Protein AF-A0A1G7NMV7-F1 (afdb_monomer_lite)

Foldseek 3Di:
DVVVVLLVLLVVLVVVLVVLLVVLVVLLVVLVVVLVVLVVVLVVCVVDPDDPVVNVVSVVVSVVSNVVSVVSNVVSVVVNVVSVVSNVVSPPDPDPDDDDDPVVVVVVVVVVVQVVVCVVPVPDDDDDDDPDPDD

pLDDT: mean 77.33, std 12.88, range [44.09, 94.0]

InterPro domains:
  IPR003661 Signal transduction histidine kinase, dimerisation/phosphoacceptor domain [PF00512] (9-67)
  IPR003661 Signal transduction histidine kinase, dimerisation/phosphoacceptor domain [SM00388] (8-95)
  IPR003661 Signal transduction histidine kinase, dimerisation/phosphoacceptor domain [cd00082] (6-70)
  IPR036097 Signal transduction histidine kinase, dimerisatio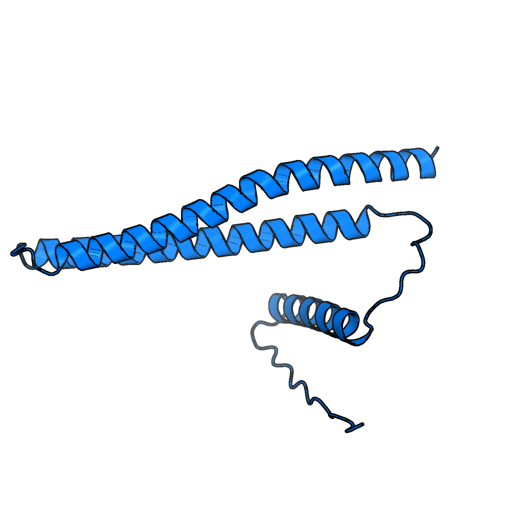n/phosphoacceptor domain superfamily [SSF47384] (4-91)

Secondary structure (DSSP, 8-state):
-HHHHHHHHHHHHHHHHHHHHHHHHHHHHHHHHHHHHHHHHHHHHTTS---HHHHHHHHHHHHHHHHHHHHHHHHHHHHHHHHHHHHHHH--S--------HHHHHHHHHHHHHHHHHHH-TT------------

Organism: NCBI:txid1419277

Structure (mmCIF, N/CA/C/O backbone):
data_AF-A0A1G7NMV7-F1
#
_entry.id   AF-A0A1G7NMV7-F1
#
loop_
_atom_site.group_PDB
_atom_site.id
_atom_site.type_symbol
_atom_site.label_atom_id
_atom_site.label_alt_id
_atom_site.label_comp_id
_atom_site.label_asym_id
_atom_site.label_entity_id
_atom_site.label_seq_id
_atom_site.pdbx_PDB_ins_code
_atom_site.Cartn_x
_atom_site.Cartn_y
_atom_site.Cartn_z
_atom_site.occupancy
_atom_site.B_iso_or_equiv
_atom_site.auth_seq_id
_atom_site.auth_comp_id
_atom_site.auth_asym_id
_atom_site.auth_atom_id
_atom_site.pdbx_PDB_model_num
ATOM 1 N N . MET A 1 1 ? -18.636 13.295 34.759 1.00 45.59 1 MET A N 1
ATOM 2 C CA . MET A 1 1 ? -17.161 13.402 34.644 1.00 45.59 1 MET A CA 1
ATOM 3 C C . MET A 1 1 ? -16.477 12.243 33.913 1.00 45.59 1 MET A C 1
ATOM 5 O O . MET A 1 1 ? -15.870 12.530 32.892 1.00 45.59 1 MET A O 1
ATOM 9 N N . GLN A 1 2 ? -16.510 10.972 34.358 1.00 52.97 2 GLN A N 1
ATOM 10 C CA . GLN A 1 2 ? -15.823 9.884 33.615 1.00 52.97 2 GLN A CA 1
ATOM 11 C C . GLN A 1 2 ? -16.450 9.623 32.233 1.00 52.97 2 GLN A C 1
ATOM 13 O O . GLN A 1 2 ? -15.735 9.581 31.239 1.00 52.97 2 GLN A O 1
ATOM 18 N N . THR A 1 3 ? -17.779 9.568 32.152 1.00 58.66 3 THR A N 1
ATOM 19 C CA . THR A 1 3 ? -18.536 9.429 30.895 1.00 58.66 3 THR A CA 1
ATOM 20 C C . THR A 1 3 ? -18.389 10.627 29.953 1.00 58.66 3 THR A C 1
ATOM 22 O O . THR A 1 3 ? -18.279 10.435 28.752 1.00 58.66 3 THR A O 1
ATOM 25 N N . GLU A 1 4 ? -18.307 11.858 30.465 1.00 55.94 4 GLU A N 1
ATOM 26 C CA . GLU A 1 4 ? -18.044 13.053 29.636 1.00 55.94 4 GLU A CA 1
ATOM 27 C C . GLU A 1 4 ? -16.613 13.078 29.081 1.00 55.94 4 GLU A C 1
ATOM 29 O O . GLU A 1 4 ? -16.413 13.453 27.929 1.00 55.94 4 GLU A O 1
ATOM 34 N N . LYS A 1 5 ? -15.615 12.633 29.863 1.00 56.62 5 LYS A N 1
ATOM 35 C CA . LYS A 1 5 ? -14.237 12.456 29.373 1.00 56.62 5 LYS A CA 1
ATOM 36 C C . LYS A 1 5 ? -14.154 11.379 28.290 1.00 56.62 5 LYS A C 1
ATOM 38 O O . LYS A 1 5 ? -13.451 11.583 27.306 1.00 56.62 5 LYS A O 1
ATOM 43 N N . LEU A 1 6 ? -14.867 10.265 28.457 1.00 60.28 6 LEU A N 1
ATOM 44 C CA . LEU A 1 6 ? -14.908 9.171 27.481 1.00 60.28 6 LEU A CA 1
ATOM 45 C C . LEU A 1 6 ? -15.668 9.565 26.206 1.00 60.28 6 LEU A C 1
ATOM 47 O O . LEU A 1 6 ? -15.174 9.317 25.112 1.00 60.28 6 LEU A 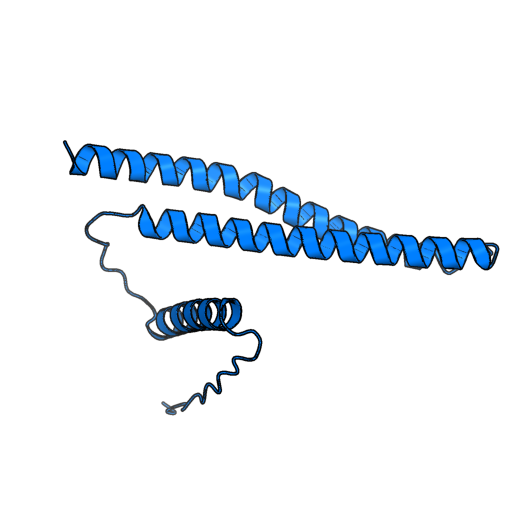O 1
ATOM 51 N N . ALA A 1 7 ? -16.794 10.275 26.318 1.00 61.47 7 ALA A N 1
ATOM 52 C CA . ALA A 1 7 ? -17.538 10.796 25.168 1.00 61.47 7 ALA A CA 1
ATOM 53 C C . ALA A 1 7 ? -16.746 11.862 24.385 1.00 61.47 7 ALA A C 1
ATOM 55 O O . ALA A 1 7 ? -16.721 11.841 23.153 1.00 61.47 7 ALA A O 1
ATOM 56 N N . SER A 1 8 ? -16.045 12.758 25.092 1.00 61.59 8 SER A N 1
ATOM 57 C CA . SER A 1 8 ? -15.134 13.738 24.487 1.00 61.59 8 SER A CA 1
ATOM 58 C C . SER A 1 8 ? -13.971 13.054 23.759 1.00 61.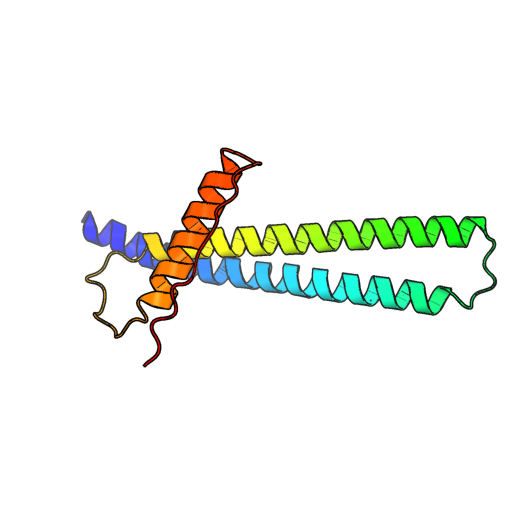59 8 SER A C 1
ATOM 60 O O . SER A 1 8 ? -13.671 13.407 22.618 1.00 61.59 8 SER A O 1
ATOM 62 N N . LEU A 1 9 ? -13.369 12.025 24.367 1.00 69.19 9 LEU A N 1
ATOM 63 C CA . LEU A 1 9 ? -12.343 11.188 23.736 1.00 69.19 9 LEU A CA 1
ATOM 64 C C . LEU A 1 9 ? -12.899 10.447 22.508 1.00 69.19 9 LEU A C 1
ATOM 66 O O . LEU A 1 9 ? -12.202 10.321 21.503 1.00 69.19 9 LEU A O 1
ATOM 70 N N . GLY A 1 10 ? -14.166 10.034 22.579 1.00 70.31 10 GLY A N 1
ATOM 71 C CA . GLY A 1 10 ? -14.990 9.465 21.515 1.00 70.31 10 GLY A CA 1
ATOM 72 C C . GLY A 1 10 ? -15.022 10.306 20.238 1.00 70.31 10 GLY A C 1
ATOM 73 O O . GLY A 1 10 ? -14.580 9.898 19.162 1.00 70.31 10 GLY A O 1
ATOM 74 N N . GLN A 1 11 ? -15.529 11.533 20.376 1.00 68.62 11 GLN A N 1
ATOM 75 C CA . GLN A 1 11 ? -15.615 12.492 19.273 1.00 68.62 11 GLN A CA 1
ATOM 76 C C . GLN A 1 11 ? -14.241 12.895 18.733 1.00 68.62 11 GLN A C 1
ATOM 78 O O . GLN A 1 11 ? -14.068 12.996 17.519 1.00 68.62 11 GLN A O 1
ATOM 83 N N . LEU A 1 12 ? -13.262 13.107 19.614 1.00 72.44 12 LEU A N 1
ATOM 84 C CA . LEU A 1 12 ? -11.930 13.568 19.222 1.00 72.44 12 LEU A CA 1
ATOM 85 C C . LEU A 1 12 ? -11.169 12.474 18.456 1.00 72.44 12 LEU A C 1
ATOM 87 O O . LEU A 1 12 ? -10.572 12.739 17.415 1.00 72.44 12 LEU A O 1
ATOM 91 N N . THR A 1 13 ? -11.298 11.220 18.896 1.00 75.81 13 THR A N 1
ATOM 92 C CA . THR A 1 13 ? -10.801 10.043 18.168 1.00 75.81 13 THR A CA 1
ATOM 93 C C . THR A 1 13 ? -11.461 9.910 16.798 1.00 75.81 13 THR A C 1
ATOM 95 O O . THR A 1 13 ? -10.783 9.588 15.825 1.00 75.81 13 THR A O 1
ATOM 98 N N . ALA A 1 14 ? -12.763 10.197 16.690 1.00 75.75 14 ALA A N 1
ATOM 99 C CA . ALA A 1 14 ? -13.471 10.123 15.419 1.00 75.75 14 ALA A CA 1
ATOM 100 C C . ALA A 1 14 ? -13.034 11.184 14.401 1.00 75.75 14 ALA A C 1
ATOM 102 O O . ALA A 1 14 ? -12.875 10.863 13.221 1.00 75.75 14 ALA A O 1
ATOM 103 N N . GLY A 1 15 ? -12.788 12.415 14.858 1.00 76.31 15 GLY A N 1
ATOM 104 C CA . GLY A 1 15 ? -12.232 13.484 14.026 1.00 76.31 15 GLY A CA 1
ATOM 105 C C . GLY A 1 15 ? -10.824 13.152 13.529 1.00 76.31 15 GLY A C 1
ATOM 106 O O . GLY A 1 15 ? -10.580 13.154 12.324 1.00 76.31 15 GLY A O 1
ATOM 107 N N . ILE A 1 16 ? -9.931 12.748 14.440 1.00 79.19 16 ILE A N 1
ATOM 108 C CA . ILE A 1 16 ? -8.550 12.365 14.104 1.00 79.19 16 ILE A CA 1
ATOM 109 C C . ILE A 1 16 ? -8.524 11.179 13.132 1.00 79.19 16 ILE A C 1
ATOM 111 O O . ILE A 1 16 ? -7.770 11.177 12.162 1.00 79.19 16 ILE A O 1
ATOM 115 N N . ALA A 1 17 ? -9.368 10.172 13.349 1.00 83.25 17 ALA A N 1
ATOM 116 C CA . ALA A 1 17 ? -9.459 9.021 12.461 1.00 83.25 17 ALA A CA 1
ATOM 117 C C . ALA A 1 17 ? -9.850 9.414 11.027 1.00 83.25 17 ALA A C 1
ATOM 119 O O . ALA A 1 17 ? -9.282 8.896 10.064 1.00 83.25 17 ALA A O 1
ATOM 120 N N . HIS A 1 18 ? -10.793 10.347 10.876 1.00 81.44 18 HIS A N 1
ATOM 121 C CA . HIS A 1 18 ? -11.180 10.866 9.568 1.00 81.44 18 HIS A CA 1
ATOM 122 C C . HIS A 1 18 ? -10.031 11.639 8.899 1.00 81.44 18 HIS A C 1
ATOM 124 O O . HIS A 1 18 ? -9.763 11.454 7.711 1.00 81.44 18 HIS A O 1
ATOM 130 N N . GLU A 1 19 ? -9.308 12.456 9.664 1.00 85.00 19 GLU A N 1
ATOM 131 C CA . GLU A 1 19 ? -8.157 13.218 9.171 1.00 85.00 19 GLU A CA 1
ATOM 132 C C . GLU A 1 19 ? -6.963 12.340 8.791 1.00 85.00 19 GLU A C 1
ATOM 134 O O . GLU A 1 19 ? -6.251 12.688 7.858 1.00 85.00 19 GLU A O 1
ATOM 139 N N . ILE A 1 20 ? -6.767 11.188 9.442 1.00 86.44 20 ILE A N 1
ATOM 140 C CA . ILE A 1 20 ? -5.724 10.208 9.088 1.00 86.44 20 ILE A CA 1
ATOM 141 C C . ILE A 1 20 ? -6.127 9.378 7.862 1.00 86.44 20 ILE A C 1
ATOM 143 O O . ILE A 1 20 ? -5.284 9.035 7.029 1.00 86.44 20 ILE A O 1
ATOM 147 N N . LYS A 1 21 ? -7.415 9.056 7.711 1.00 85.12 21 LYS A N 1
ATOM 148 C CA . LYS A 1 21 ? -7.900 8.248 6.586 1.00 85.12 21 LYS A CA 1
ATOM 149 C C . LYS A 1 21 ? -7.662 8.925 5.232 1.00 85.12 21 LYS A C 1
ATOM 151 O O . LYS A 1 21 ? -7.307 8.258 4.261 1.00 85.12 21 LYS A O 1
ATOM 156 N N . ASN A 1 22 ? -7.823 10.244 5.165 1.00 82.31 22 ASN A N 1
ATOM 157 C CA . ASN A 1 22 ? -7.641 11.015 3.934 1.00 82.31 22 ASN A CA 1
ATOM 158 C C . ASN A 1 22 ? -6.219 10.913 3.336 1.00 82.31 22 ASN A C 1
ATOM 160 O O . ASN A 1 22 ? -6.103 10.468 2.193 1.00 82.31 22 ASN A O 1
ATOM 164 N N . PRO A 1 23 ? -5.131 11.245 4.058 1.00 86.75 23 PRO A N 1
ATOM 165 C CA . PRO A 1 23 ? -3.773 11.073 3.555 1.00 86.75 23 PRO A CA 1
ATOM 166 C C . PRO A 1 23 ? -3.436 9.607 3.266 1.00 86.75 23 PRO A C 1
ATOM 168 O O . PRO A 1 23 ? -2.759 9.347 2.278 1.00 86.75 23 PRO A O 1
ATOM 171 N N . LEU A 1 24 ? -3.948 8.638 4.040 1.00 89.06 24 LEU A N 1
ATOM 172 C CA . LEU A 1 24 ? -3.744 7.213 3.740 1.00 89.06 24 LEU A CA 1
ATOM 173 C C . LEU A 1 24 ? -4.359 6.799 2.399 1.00 89.06 24 LEU A C 1
ATOM 175 O O . LEU A 1 24 ? -3.724 6.078 1.632 1.00 89.06 24 LEU A O 1
ATOM 179 N N . ASN A 1 25 ? -5.568 7.274 2.093 1.00 86.44 25 ASN A N 1
ATOM 180 C CA . ASN A 1 25 ? -6.191 7.041 0.794 1.00 86.44 25 ASN A CA 1
ATOM 181 C C . ASN A 1 25 ? -5.366 7.652 -0.341 1.00 86.44 25 ASN A C 1
ATOM 183 O O . ASN A 1 25 ? -5.146 6.984 -1.347 1.00 86.44 25 ASN A O 1
ATOM 187 N N . PHE A 1 26 ? -4.866 8.881 -0.175 1.00 89.12 26 PHE A N 1
ATOM 188 C CA . PHE A 1 26 ? -4.001 9.506 -1.178 1.00 89.12 26 PHE A CA 1
ATOM 189 C C . PHE A 1 26 ? -2.706 8.721 -1.389 1.00 89.12 26 PHE A C 1
ATOM 191 O O . PHE A 1 26 ? -2.363 8.428 -2.529 1.00 89.12 26 PHE A O 1
ATOM 198 N N . VAL A 1 27 ? -2.029 8.307 -0.314 1.00 91.56 27 VAL A N 1
ATOM 199 C CA . VAL A 1 27 ? -0.808 7.489 -0.395 1.00 91.56 27 VAL A CA 1
ATOM 200 C C . VAL A 1 27 ? -1.072 6.169 -1.121 1.00 91.56 27 VAL A C 1
ATOM 202 O O . VAL A 1 27 ? -0.307 5.805 -2.009 1.00 91.56 27 VAL A O 1
ATOM 205 N N . ASN A 1 28 ? -2.169 5.477 -0.800 1.00 90.25 28 ASN A N 1
ATOM 206 C CA . ASN A 1 28 ? -2.534 4.229 -1.474 1.00 90.25 28 ASN A CA 1
ATOM 207 C C . ASN A 1 28 ? -2.835 4.442 -2.963 1.00 90.25 28 ASN A C 1
ATOM 209 O O . ASN A 1 28 ? -2.372 3.664 -3.793 1.00 90.25 28 ASN A O 1
ATOM 213 N N . ASN A 1 29 ? -3.592 5.488 -3.300 1.00 89.44 29 ASN A N 1
ATOM 214 C CA . ASN A 1 29 ? -3.964 5.787 -4.681 1.00 89.44 29 ASN A CA 1
ATOM 215 C C . ASN A 1 29 ? -2.746 6.185 -5.518 1.00 89.44 29 ASN A C 1
ATOM 217 O O . ASN A 1 29 ? -2.577 5.672 -6.618 1.00 89.44 29 ASN A O 1
ATOM 221 N N . PHE A 1 30 ? -1.878 7.056 -4.994 1.00 92.31 30 PHE A N 1
ATOM 222 C CA . PHE A 1 30 ? -0.648 7.434 -5.686 1.00 92.31 30 PHE A CA 1
ATOM 223 C C . PHE A 1 30 ? 0.290 6.245 -5.845 1.00 92.31 30 PHE A C 1
ATOM 225 O O . PHE A 1 30 ? 0.863 6.082 -6.913 1.00 92.31 30 PHE A O 1
ATOM 232 N N . ALA A 1 31 ? 0.402 5.377 -4.836 1.00 93.44 31 ALA A N 1
ATOM 233 C CA . ALA A 1 31 ? 1.229 4.186 -4.952 1.00 93.44 31 ALA A CA 1
ATOM 234 C C . ALA A 1 31 ? 0.704 3.212 -6.021 1.00 93.44 31 ALA A C 1
ATOM 236 O O . ALA A 1 31 ? 1.495 2.687 -6.800 1.00 93.44 31 ALA A O 1
ATOM 237 N N . ALA A 1 32 ? -0.616 3.009 -6.094 1.00 90.50 32 ALA A N 1
ATOM 238 C CA . ALA A 1 32 ? -1.234 2.186 -7.131 1.00 90.50 32 ALA A CA 1
ATOM 239 C C . ALA A 1 32 ? -1.033 2.785 -8.533 1.00 90.50 32 ALA A C 1
ATOM 241 O O . ALA A 1 32 ? -0.532 2.098 -9.417 1.00 90.50 32 ALA A O 1
ATOM 242 N N . LEU A 1 33 ? -1.315 4.080 -8.708 1.00 93.19 33 LEU A N 1
ATOM 243 C CA . LEU A 1 33 ? -1.105 4.778 -9.979 1.00 93.19 33 LEU A CA 1
ATOM 244 C C . LEU A 1 33 ? 0.367 4.746 -10.409 1.00 93.19 33 LEU A C 1
ATOM 246 O O . LEU A 1 33 ? 0.673 4.501 -11.569 1.00 93.19 33 LEU A O 1
ATOM 250 N N . SER A 1 34 ? 1.302 4.964 -9.483 1.00 92.44 34 SER A N 1
ATOM 251 C CA . SER A 1 34 ? 2.728 4.857 -9.791 1.00 92.44 34 SER A CA 1
ATOM 252 C C . SER A 1 34 ? 3.115 3.448 -10.230 1.00 92.44 34 SER A C 1
ATOM 254 O O . SER A 1 34 ? 4.008 3.327 -11.060 1.00 92.44 34 SER A O 1
ATOM 256 N N . ALA A 1 35 ? 2.468 2.397 -9.718 1.00 91.50 35 ALA A N 1
ATOM 257 C CA . ALA A 1 35 ? 2.746 1.025 -10.137 1.00 91.50 35 ALA A CA 1
ATOM 258 C C . ALA A 1 35 ? 2.254 0.774 -11.571 1.00 91.50 35 ALA A C 1
ATOM 260 O O . ALA A 1 35 ? 2.969 0.146 -12.344 1.00 91.50 35 ALA A O 1
ATOM 261 N N . GLU A 1 36 ? 1.101 1.332 -11.946 1.00 92.50 36 GLU A N 1
ATOM 262 C CA . GLU A 1 36 ? 0.595 1.311 -13.328 1.00 92.50 36 GLU A CA 1
ATOM 263 C C . GLU A 1 36 ? 1.534 2.080 -14.276 1.00 92.50 36 GLU A C 1
ATOM 265 O O . GLU A 1 36 ? 1.980 1.534 -15.279 1.00 92.50 36 GLU A O 1
ATOM 270 N N . LEU A 1 37 ? 1.958 3.297 -13.911 1.00 91.00 37 LEU A N 1
ATOM 271 C CA . LEU A 1 37 ? 2.919 4.087 -14.701 1.00 91.00 37 LEU A CA 1
ATOM 272 C C . LEU A 1 37 ? 4.274 3.382 -14.875 1.00 91.00 37 LEU A C 1
ATOM 274 O O . LEU A 1 37 ? 4.946 3.533 -15.891 1.00 91.00 37 LEU A O 1
ATOM 278 N N . THR A 1 38 ? 4.683 2.622 -13.862 1.00 90.81 38 THR A N 1
ATOM 279 C CA . THR A 1 38 ? 5.904 1.806 -13.858 1.00 90.81 38 THR A CA 1
ATOM 280 C C . THR A 1 38 ? 5.782 0.654 -14.871 1.00 90.81 38 THR A C 1
ATOM 282 O O . THR A 1 38 ? 6.746 0.342 -15.567 1.00 90.81 38 THR A O 1
ATOM 285 N N . GLU A 1 39 ? 4.594 0.063 -15.027 1.00 88.88 39 GLU A N 1
ATOM 286 C CA . GLU A 1 39 ? 4.316 -0.924 -16.079 1.00 88.88 39 GLU A CA 1
ATOM 287 C C . GLU A 1 39 ? 4.289 -0.290 -17.474 1.00 88.88 39 GLU A C 1
ATOM 289 O O . GLU A 1 39 ? 4.961 -0.792 -18.375 1.00 88.88 39 GLU A O 1
ATOM 294 N N . GLU A 1 40 ? 3.594 0.840 -17.641 1.00 89.56 40 GLU A N 1
ATOM 295 C CA . GLU A 1 40 ? 3.546 1.579 -18.911 1.00 89.56 40 GLU A CA 1
ATOM 296 C C . GLU A 1 40 ? 4.946 2.007 -19.377 1.00 89.56 40 GLU A C 1
ATOM 298 O O . GLU A 1 40 ? 5.275 1.888 -20.559 1.00 89.56 40 GLU A O 1
ATOM 303 N N . LEU A 1 41 ? 5.804 2.451 -18.450 1.00 86.88 41 LEU A N 1
ATOM 304 C CA . LEU A 1 41 ? 7.198 2.791 -18.733 1.00 86.88 41 LEU A CA 1
ATOM 305 C C . LEU A 1 41 ? 7.970 1.588 -19.285 1.00 86.88 41 LEU A C 1
ATOM 307 O O . LEU A 1 41 ? 8.659 1.714 -20.298 1.00 86.88 41 LEU A O 1
ATOM 311 N N . ASN A 1 42 ? 7.836 0.422 -18.650 1.00 85.50 42 ASN A N 1
ATOM 312 C CA . ASN A 1 42 ? 8.468 -0.805 -19.132 1.00 85.50 42 ASN A CA 1
ATOM 313 C C . ASN A 1 42 ? 7.961 -1.189 -20.525 1.00 85.50 42 ASN A C 1
ATOM 315 O O . ASN A 1 42 ? 8.748 -1.589 -21.379 1.00 85.50 42 ASN A O 1
ATOM 319 N N . GLU A 1 43 ? 6.662 -1.057 -20.794 1.00 86.44 43 GLU A N 1
ATOM 320 C CA . GLU A 1 43 ? 6.107 -1.337 -22.121 1.00 86.44 43 GLU A CA 1
ATOM 321 C C . GLU A 1 43 ? 6.612 -0.375 -23.196 1.00 86.44 43 GLU A C 1
ATOM 323 O O . GLU A 1 43 ? 6.955 -0.823 -24.291 1.00 86.44 43 GLU A O 1
ATOM 328 N N . ALA A 1 44 ? 6.717 0.915 -22.878 1.00 84.75 44 ALA A N 1
ATOM 329 C CA . ALA A 1 44 ? 7.237 1.934 -23.784 1.00 84.75 44 ALA A CA 1
ATOM 330 C C . ALA A 1 44 ? 8.731 1.751 -24.100 1.00 84.75 44 ALA A C 1
ATOM 332 O O . ALA A 1 44 ? 9.186 2.178 -25.161 1.00 84.75 44 ALA A O 1
ATOM 333 N N . LEU A 1 45 ? 9.489 1.114 -23.203 1.00 83.56 45 LEU A N 1
ATOM 334 C CA . LEU A 1 45 ? 10.919 0.854 -23.373 1.00 83.56 45 LEU A CA 1
ATOM 335 C C . LEU A 1 45 ? 11.230 -0.443 -24.135 1.00 83.56 45 LEU A C 1
ATOM 337 O O . LEU A 1 45 ? 12.291 -0.523 -24.747 1.00 83.56 45 LEU A O 1
ATOM 341 N N . LYS A 1 46 ? 10.310 -1.419 -24.192 1.00 79.88 46 LYS A N 1
ATOM 342 C CA . LYS A 1 46 ? 10.480 -2.676 -24.961 1.00 79.88 46 LYS A CA 1
ATOM 343 C C . LYS A 1 46 ? 10.920 -2.506 -26.429 1.00 79.88 46 LYS A C 1
ATOM 345 O O . LYS A 1 46 ? 11.697 -3.340 -26.886 1.00 79.88 46 LYS A O 1
ATOM 350 N N . PRO A 1 47 ? 10.426 -1.519 -27.206 1.00 76.62 47 PRO A N 1
ATOM 351 C CA . PRO A 1 47 ? 10.810 -1.343 -28.607 1.00 76.62 47 PRO A CA 1
ATOM 352 C C . PRO A 1 47 ? 12.112 -0.553 -28.787 1.00 76.62 47 PRO A C 1
ATOM 354 O O . PRO A 1 47 ? 12.579 -0.423 -29.917 1.00 76.62 47 PRO A O 1
ATOM 357 N N . ALA A 1 48 ? 12.665 0.038 -27.723 1.00 72.69 48 ALA A N 1
ATOM 358 C CA . ALA A 1 48 ? 13.881 0.825 -27.828 1.00 72.69 48 ALA A CA 1
ATOM 359 C C . ALA A 1 48 ? 15.082 -0.109 -28.030 1.00 72.69 48 ALA A C 1
ATOM 361 O O . ALA A 1 48 ? 15.289 -1.036 -27.250 1.00 72.69 48 ALA A O 1
ATOM 362 N N . GLU A 1 49 ? 15.904 0.156 -29.048 1.00 67.94 49 GLU A N 1
ATOM 363 C CA . GLU A 1 49 ? 17.223 -0.471 -29.210 1.00 67.94 49 GLU A CA 1
ATOM 364 C C . GLU A 1 49 ? 18.189 0.079 -28.144 1.00 67.94 49 GLU A C 1
ATOM 366 O O . GLU A 1 49 ? 19.125 0.829 -28.424 1.00 67.94 49 GLU A O 1
ATOM 371 N N . LEU A 1 50 ? 17.917 -0.230 -26.877 1.00 67.69 50 LEU A N 1
ATOM 372 C CA . LEU A 1 50 ? 18.843 0.008 -25.783 1.00 67.69 50 LEU A CA 1
ATOM 373 C C . LEU A 1 50 ? 19.936 -1.067 -25.800 1.00 67.69 50 LEU A C 1
ATOM 375 O O . LEU A 1 50 ? 19.739 -2.199 -26.233 1.00 67.69 50 LEU A O 1
ATOM 379 N N . ILE A 1 51 ? 21.107 -0.714 -25.275 1.00 76.00 51 ILE A N 1
ATOM 380 C CA . ILE A 1 51 ? 22.176 -1.679 -25.002 1.00 76.00 51 ILE A CA 1
ATOM 381 C C . ILE A 1 51 ? 21.644 -2.699 -23.977 1.00 76.00 51 ILE A C 1
ATOM 383 O O . ILE A 1 51 ? 21.158 -2.276 -22.931 1.00 76.00 51 ILE A O 1
ATOM 387 N N . ASP A 1 52 ? 21.800 -4.008 -24.221 1.00 77.69 52 ASP A N 1
ATOM 388 C CA . ASP A 1 52 ? 21.271 -5.112 -23.382 1.00 77.69 52 ASP A CA 1
ATOM 389 C C . ASP A 1 52 ? 21.457 -4.920 -21.865 1.00 77.69 52 ASP A C 1
ATOM 391 O O . ASP A 1 52 ? 20.578 -5.244 -21.062 1.00 77.69 52 ASP A O 1
ATOM 395 N N . LYS A 1 53 ? 22.603 -4.362 -21.452 1.00 79.31 53 LYS A N 1
ATOM 396 C CA . LYS A 1 53 ? 22.888 -4.061 -20.039 1.00 79.31 53 LYS A CA 1
ATOM 397 C C . LYS A 1 53 ? 21.939 -3.012 -19.456 1.00 79.31 53 LYS A C 1
ATOM 399 O O . LYS A 1 53 ? 21.471 -3.182 -18.340 1.00 79.31 53 LYS A O 1
ATOM 404 N N . ILE A 1 54 ? 21.637 -1.961 -20.218 1.00 81.06 54 ILE A N 1
ATOM 405 C CA . ILE A 1 54 ? 20.748 -0.875 -19.793 1.00 81.06 54 ILE A CA 1
ATOM 406 C C . ILE A 1 54 ? 19.303 -1.381 -19.725 1.00 81.06 54 ILE A C 1
ATOM 408 O O . ILE A 1 54 ? 18.611 -1.064 -18.767 1.00 81.06 54 ILE A O 1
ATOM 412 N N . CYS A 1 55 ? 18.860 -2.217 -20.675 1.00 80.94 55 CYS A N 1
ATOM 413 C CA . CYS A 1 55 ? 17.540 -2.863 -20.592 1.00 80.94 55 CYS A CA 1
ATOM 414 C C . CYS A 1 55 ? 17.390 -3.666 -19.295 1.00 80.94 55 CYS A C 1
ATOM 416 O O . CYS A 1 55 ? 16.419 -3.489 -18.568 1.00 80.94 55 CYS A O 1
ATOM 418 N N . THR A 1 56 ? 18.392 -4.494 -18.982 1.00 84.06 56 THR A N 1
ATOM 419 C CA . THR A 1 56 ? 18.381 -5.343 -17.782 1.00 84.06 56 THR A CA 1
ATOM 420 C C . THR A 1 56 ? 18.338 -4.505 -16.499 1.00 84.06 56 THR A C 1
ATOM 422 O O . THR A 1 56 ? 17.531 -4.776 -15.614 1.00 84.06 56 THR A O 1
ATOM 425 N N . GLU A 1 57 ? 19.162 -3.455 -16.405 1.00 86.12 57 GLU A N 1
ATOM 426 C CA . GLU A 1 57 ? 19.169 -2.548 -15.248 1.00 86.12 57 GLU A CA 1
ATOM 427 C C . GLU A 1 57 ? 17.828 -1.822 -15.070 1.00 86.12 57 GLU A C 1
ATOM 429 O O . GLU A 1 57 ? 17.340 -1.686 -13.946 1.00 86.12 57 GLU A O 1
ATOM 434 N N . VAL A 1 58 ? 17.209 -1.369 -16.165 1.00 86.69 58 VAL A N 1
ATOM 435 C CA . VAL A 1 58 ? 15.905 -0.701 -16.104 1.00 86.69 58 VAL A CA 1
ATOM 436 C C . VAL A 1 58 ? 14.813 -1.675 -15.670 1.00 86.69 58 VAL A C 1
ATOM 438 O O . VAL A 1 58 ? 14.050 -1.340 -14.767 1.00 86.69 58 VAL A O 1
ATOM 441 N N . ASP A 1 59 ? 14.766 -2.886 -16.225 1.00 86.00 59 ASP A N 1
ATOM 442 C CA . ASP A 1 59 ? 13.783 -3.900 -15.833 1.00 86.00 59 ASP A CA 1
ATOM 443 C C . ASP A 1 59 ? 13.877 -4.237 -14.334 1.00 86.00 59 ASP A C 1
ATOM 445 O O . ASP A 1 59 ? 12.854 -4.304 -13.641 1.00 86.00 59 ASP A O 1
ATOM 449 N N . GLU A 1 60 ? 15.096 -4.390 -13.803 1.00 89.62 60 GLU A N 1
ATOM 450 C CA . GLU A 1 60 ? 15.337 -4.642 -12.378 1.00 89.62 60 GLU A CA 1
ATOM 451 C C . GLU A 1 60 ? 14.875 -3.475 -11.492 1.00 89.62 60 GLU A C 1
ATOM 453 O O . GLU A 1 60 ? 14.179 -3.687 -10.490 1.00 89.62 60 GLU A O 1
ATOM 458 N N . LEU A 1 61 ? 15.220 -2.236 -11.857 1.00 89.56 61 LEU A N 1
ATOM 459 C CA . LEU A 1 61 ? 14.808 -1.040 -11.116 1.00 89.56 61 LEU A CA 1
ATOM 460 C C . LEU A 1 61 ? 13.289 -0.869 -11.119 1.00 89.56 61 LEU A C 1
ATOM 462 O O . LEU A 1 61 ? 12.693 -0.589 -10.074 1.00 89.56 61 LEU A O 1
ATOM 466 N N . THR A 1 62 ? 12.657 -1.076 -12.270 1.00 90.44 62 THR A N 1
ATOM 467 C CA . THR A 1 62 ? 11.211 -0.959 -12.437 1.00 90.44 62 THR A CA 1
ATOM 468 C C . THR A 1 62 ? 10.477 -2.042 -11.635 1.00 90.44 62 THR A C 1
ATOM 470 O O . THR A 1 62 ? 9.493 -1.753 -10.948 1.00 90.44 62 THR A O 1
ATOM 473 N N . ALA A 1 63 ? 11.004 -3.271 -11.596 1.00 90.00 63 ALA A N 1
ATOM 474 C CA . ALA A 1 63 ? 10.478 -4.342 -10.749 1.00 90.00 63 ALA A CA 1
ATOM 475 C C . ALA A 1 63 ? 10.612 -4.036 -9.243 1.00 90.00 63 ALA A C 1
ATOM 477 O O . ALA A 1 63 ? 9.667 -4.248 -8.472 1.00 90.00 63 ALA A O 1
ATOM 478 N N . LEU A 1 64 ? 11.759 -3.503 -8.807 1.00 92.94 64 LEU A N 1
ATOM 479 C CA . LEU A 1 64 ? 11.976 -3.083 -7.418 1.00 92.94 64 LEU A CA 1
ATOM 480 C C . LEU A 1 64 ? 11.034 -1.946 -7.011 1.00 92.94 64 LEU A C 1
ATOM 482 O O . LEU A 1 64 ? 10.461 -1.980 -5.917 1.00 92.94 64 LEU A O 1
ATOM 486 N N . LEU A 1 65 ? 10.845 -0.957 -7.887 1.00 92.25 65 LEU A N 1
ATOM 487 C CA . LEU A 1 65 ? 9.926 0.152 -7.656 1.00 92.25 65 LEU A CA 1
ATOM 488 C C . LEU A 1 65 ? 8.493 -0.357 -7.494 1.00 92.25 65 LEU A C 1
ATOM 490 O O . LEU A 1 65 ? 7.849 -0.033 -6.494 1.00 92.25 65 LEU A O 1
ATOM 494 N N . LYS A 1 66 ? 8.031 -1.228 -8.398 1.00 90.44 66 LYS A N 1
ATOM 495 C CA . LYS A 1 66 ? 6.715 -1.868 -8.291 1.00 90.44 66 LYS A CA 1
ATOM 496 C C . LYS A 1 66 ? 6.546 -2.597 -6.955 1.00 90.44 66 LYS A C 1
ATOM 498 O O . LYS A 1 66 ? 5.571 -2.356 -6.245 1.00 90.44 66 LYS A O 1
ATOM 503 N N . SER A 1 67 ? 7.529 -3.407 -6.554 1.00 93.62 67 SER A N 1
ATOM 504 C CA . SER A 1 67 ? 7.494 -4.118 -5.267 1.00 93.62 67 SER A CA 1
ATOM 505 C C . SER A 1 67 ? 7.391 -3.167 -4.067 1.00 93.62 67 SER A C 1
ATOM 507 O O . SER A 1 67 ? 6.676 -3.437 -3.098 1.00 93.62 67 SER A O 1
ATOM 509 N N . ASN A 1 68 ? 8.092 -2.032 -4.108 1.00 94.00 68 ASN A N 1
ATOM 510 C CA . ASN A 1 68 ? 8.019 -1.031 -3.048 1.00 94.00 68 ASN A CA 1
ATOM 511 C C . ASN A 1 68 ? 6.643 -0.358 -2.992 1.00 94.00 68 ASN A C 1
ATOM 513 O O . ASN A 1 68 ? 6.098 -0.183 -1.901 1.00 94.00 68 ASN A O 1
ATOM 517 N N . LEU A 1 69 ? 6.057 -0.030 -4.143 1.00 93.06 69 LEU A N 1
ATOM 518 C CA . LEU A 1 69 ? 4.727 0.574 -4.228 1.00 93.06 69 LEU A CA 1
ATOM 519 C C . LEU A 1 69 ? 3.638 -0.375 -3.706 1.00 93.06 69 LEU A C 1
ATOM 521 O O . LEU A 1 69 ? 2.787 0.039 -2.917 1.00 93.06 69 LEU A O 1
ATOM 525 N N . GLU A 1 70 ? 3.718 -1.667 -4.030 1.00 90.25 70 GLU A N 1
ATOM 526 C CA . GLU A 1 70 ? 2.826 -2.696 -3.480 1.00 90.25 70 GLU A CA 1
ATOM 527 C C . GLU A 1 70 ? 2.893 -2.756 -1.943 1.00 90.25 70 GLU A C 1
ATOM 529 O O . GLU A 1 70 ? 1.858 -2.809 -1.268 1.00 90.25 70 GLU A O 1
ATOM 534 N N . LYS A 1 71 ? 4.101 -2.679 -1.366 1.00 90.62 71 LYS A N 1
ATOM 535 C CA . LYS A 1 71 ? 4.287 -2.624 0.094 1.00 90.62 71 LYS A CA 1
ATOM 536 C C . LYS A 1 71 ? 3.678 -1.361 0.697 1.00 90.62 71 LYS A C 1
ATOM 538 O O . LYS A 1 71 ? 3.039 -1.447 1.747 1.00 90.62 71 LYS A O 1
ATOM 543 N N . VAL A 1 72 ? 3.836 -0.203 0.052 1.00 91.31 72 VAL A N 1
ATOM 544 C CA . VAL A 1 72 ? 3.219 1.056 0.505 1.00 91.31 72 VAL A CA 1
ATOM 545 C C . VAL A 1 72 ? 1.698 0.907 0.571 1.00 91.31 72 VAL A C 1
ATOM 547 O O . VAL A 1 72 ? 1.110 1.199 1.614 1.00 91.31 72 VAL A O 1
ATOM 550 N N . VAL A 1 73 ? 1.073 0.352 -0.473 1.00 87.62 73 VAL A N 1
ATOM 551 C CA . VAL A 1 73 ? -0.374 0.075 -0.491 1.00 87.62 73 VAL A CA 1
ATOM 552 C C . VAL A 1 73 ? -0.775 -0.888 0.632 1.00 87.62 73 VAL A C 1
ATOM 554 O O . VAL A 1 73 ? -1.779 -0.678 1.319 1.00 87.62 73 VAL A O 1
ATOM 557 N N . GLN A 1 74 ? -0.002 -1.952 0.861 1.00 86.81 74 GLN A N 1
ATOM 558 C CA . GLN A 1 74 ? -0.272 -2.912 1.934 1.00 86.81 74 GLN A CA 1
ATOM 559 C C . GLN A 1 74 ? -0.228 -2.247 3.320 1.00 86.81 74 GLN A C 1
ATOM 561 O O . GLN A 1 74 ? -1.115 -2.473 4.151 1.00 86.81 74 GLN A O 1
ATOM 566 N N . HIS A 1 75 ? 0.783 -1.416 3.578 1.00 88.62 75 HIS A N 1
ATOM 567 C CA . HIS A 1 75 ? 0.921 -0.699 4.842 1.00 88.62 75 HIS A CA 1
ATOM 568 C C . HIS A 1 75 ? -0.172 0.353 5.033 1.00 88.62 75 HIS A C 1
ATOM 570 O O . HIS A 1 75 ? -0.714 0.456 6.135 1.00 88.62 75 HIS A O 1
ATOM 576 N N . GLY A 1 76 ? -0.563 1.067 3.976 1.00 89.19 76 GLY A N 1
ATOM 577 C CA . GLY A 1 76 ? -1.663 2.022 4.049 1.00 89.19 76 GLY A CA 1
ATOM 578 C C . GLY A 1 76 ? -3.008 1.349 4.336 1.00 89.19 76 GLY A C 1
ATOM 579 O O . GLY A 1 76 ? -3.753 1.821 5.192 1.00 89.19 76 GLY A O 1
ATOM 580 N N . LYS A 1 77 ? -3.297 0.186 3.729 1.00 84.44 77 LYS A N 1
ATOM 581 C CA . LYS A 1 77 ? -4.489 -0.628 4.063 1.00 84.44 77 LYS A CA 1
ATOM 582 C C . LYS A 1 77 ? -4.487 -1.116 5.516 1.00 84.44 77 LYS A C 1
ATOM 584 O O . LYS A 1 77 ? -5.528 -1.130 6.178 1.00 84.44 77 LYS A O 1
ATOM 589 N N . ARG A 1 78 ? -3.320 -1.510 6.037 1.00 83.81 78 ARG A N 1
ATOM 590 C CA . ARG A 1 78 ? -3.170 -1.892 7.449 1.00 83.81 78 ARG A CA 1
ATOM 591 C C . ARG A 1 78 ? -3.444 -0.706 8.373 1.00 83.81 78 ARG A C 1
ATOM 593 O O . ARG A 1 78 ? -4.143 -0.876 9.369 1.00 83.81 78 ARG A O 1
ATOM 600 N N . ALA A 1 79 ? -2.916 0.471 8.049 1.00 87.12 79 ALA A N 1
ATOM 601 C CA . ALA A 1 79 ? -3.156 1.684 8.819 1.00 87.12 79 ALA A CA 1
ATOM 602 C C . ALA A 1 79 ? -4.647 2.074 8.817 1.00 87.12 79 ALA A C 1
ATOM 604 O O . ALA A 1 79 ? -5.194 2.326 9.888 1.00 87.12 79 ALA A O 1
ATOM 605 N N . ASP A 1 80 ? -5.334 2.003 7.670 1.00 84.12 80 ASP A N 1
ATOM 606 C CA . ASP A 1 80 ? -6.788 2.232 7.586 1.00 84.12 80 ASP A CA 1
ATOM 607 C C . ASP A 1 80 ? -7.571 1.265 8.493 1.00 84.12 80 ASP A C 1
ATOM 609 O O . ASP A 1 80 ? -8.453 1.678 9.245 1.00 84.12 80 ASP A O 1
ATOM 613 N N . SER A 1 81 ? -7.176 -0.012 8.524 1.00 81.94 81 SER A N 1
ATOM 614 C CA . SER A 1 81 ? -7.792 -1.016 9.405 1.00 81.94 81 SER A CA 1
ATOM 615 C C . SER A 1 81 ? -7.583 -0.709 10.894 1.00 81.94 81 SER A C 1
ATOM 617 O O . SER A 1 81 ? -8.502 -0.881 11.695 1.00 81.94 81 SER A O 1
ATOM 619 N N . ILE A 1 82 ? -6.393 -0.232 11.282 1.00 80.19 82 ILE A N 1
ATOM 620 C CA . ILE A 1 82 ? -6.100 0.189 12.663 1.00 80.19 82 ILE A CA 1
ATOM 621 C C . ILE A 1 82 ? -6.989 1.374 13.050 1.00 80.19 82 ILE A C 1
ATOM 623 O O . ILE A 1 82 ? -7.613 1.353 14.110 1.00 80.19 82 ILE A O 1
ATOM 627 N N . VAL A 1 83 ? -7.102 2.368 12.170 1.00 84.81 83 VAL A N 1
ATOM 628 C CA . VAL A 1 83 ? -7.950 3.547 12.378 1.00 84.81 83 VAL A CA 1
ATOM 629 C C . VAL A 1 83 ? -9.429 3.153 12.482 1.00 84.81 83 VAL A C 1
ATOM 631 O O . VAL A 1 83 ? -10.126 3.602 13.393 1.00 84.81 83 VAL A O 1
ATOM 634 N N . LYS A 1 84 ? -9.912 2.248 11.620 1.00 80.06 84 LYS A N 1
ATOM 635 C CA . LYS A 1 84 ? -11.281 1.708 11.685 1.00 80.06 84 LYS A CA 1
ATOM 636 C C . LYS A 1 84 ? -11.545 0.984 13.012 1.00 80.06 84 LYS A C 1
ATOM 638 O O . LYS A 1 84 ? -12.596 1.183 13.615 1.00 80.06 84 LYS A O 1
ATOM 643 N N . ASN A 1 85 ? -10.597 0.182 13.492 1.00 76.44 85 ASN A N 1
ATOM 644 C CA . ASN A 1 85 ? -10.722 -0.508 14.778 1.00 76.44 85 ASN A CA 1
ATOM 645 C C . ASN A 1 85 ? -10.712 0.468 15.964 1.00 76.44 85 ASN A C 1
ATOM 647 O O . ASN A 1 85 ? -11.503 0.303 16.892 1.00 76.44 85 ASN A O 1
ATOM 651 N N . MET A 1 86 ? -9.882 1.515 15.911 1.00 78.12 86 MET A N 1
ATOM 652 C CA . MET A 1 86 ? -9.872 2.589 16.909 1.00 78.12 86 MET A CA 1
ATOM 653 C C . MET A 1 86 ? -11.238 3.294 16.979 1.00 78.12 86 MET A C 1
ATOM 655 O O . MET A 1 86 ? -11.779 3.483 18.065 1.00 78.12 86 MET A O 1
ATOM 659 N N . LEU A 1 87 ? -11.845 3.597 15.824 1.00 74.81 87 LEU A N 1
ATOM 660 C CA . LEU A 1 87 ? -13.191 4.175 15.722 1.00 74.81 87 LEU A CA 1
ATOM 661 C C . LEU A 1 87 ? -14.283 3.287 16.329 1.00 74.81 87 LEU A C 1
ATOM 663 O O . LEU A 1 87 ? -15.184 3.790 16.999 1.00 74.81 87 LEU A O 1
ATOM 667 N N . LEU A 1 88 ? -14.220 1.975 16.083 1.00 70.12 88 LEU A N 1
ATOM 668 C CA . LEU A 1 88 ? -15.189 1.014 16.616 1.00 70.12 88 LEU A CA 1
ATOM 669 C C . LEU A 1 88 ? -15.152 0.959 18.147 1.00 70.12 88 LEU A C 1
ATOM 671 O O . LEU A 1 88 ? -16.207 0.899 18.768 1.00 70.12 88 LEU A O 1
ATOM 675 N N . HIS A 1 89 ? -13.959 1.029 18.742 1.00 66.94 89 HIS A N 1
ATOM 676 C CA . HIS A 1 89 ? -13.779 1.031 20.199 1.00 66.94 89 HIS A CA 1
ATOM 677 C C . HIS A 1 89 ? -14.152 2.363 20.856 1.00 66.94 89 HIS A C 1
ATOM 679 O O . HIS A 1 89 ? -14.495 2.415 22.029 1.00 66.94 89 HIS A O 1
ATOM 685 N N . SER A 1 90 ? -14.073 3.449 20.092 1.00 66.62 90 SER A N 1
ATOM 686 C CA . SER A 1 90 ? -14.334 4.80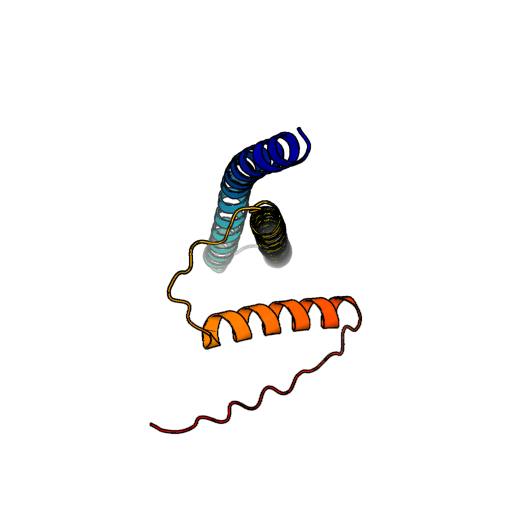7 20.559 1.00 66.62 90 SER A CA 1
ATOM 687 C C . SER A 1 90 ? -15.832 5.148 20.638 1.00 66.62 90 SER A C 1
ATOM 689 O O . SER A 1 90 ? -16.229 6.105 21.302 1.00 66.62 90 SER A O 1
ATOM 691 N N . ARG A 1 91 ? -16.690 4.348 19.990 1.00 62.28 91 ARG A N 1
ATOM 692 C CA . ARG A 1 91 ? -18.151 4.466 20.075 1.00 62.28 91 ARG A CA 1
ATOM 693 C C . ARG A 1 91 ? -18.681 3.837 21.371 1.00 62.28 91 ARG A C 1
ATOM 695 O O . ARG A 1 91 ? -19.265 2.759 21.346 1.00 62.28 91 ARG A O 1
ATOM 702 N N . GLU A 1 92 ? -18.538 4.537 22.493 1.00 53.31 92 GLU A N 1
ATOM 703 C CA . GLU A 1 92 ? -19.325 4.272 23.705 1.00 53.31 92 GLU A CA 1
ATOM 704 C C . GLU A 1 92 ? -20.610 5.117 23.691 1.00 53.31 92 GLU A C 1
ATOM 706 O O . GLU A 1 92 ? -20.625 6.302 24.013 1.00 53.31 92 GLU A O 1
ATOM 711 N N . GLY A 1 93 ? -21.713 4.491 23.292 1.00 58.09 93 GLY A N 1
ATOM 712 C CA . GLY A 1 93 ? -23.080 4.997 23.411 1.00 58.09 93 GLY A CA 1
ATOM 713 C C . GLY A 1 93 ? -24.044 3.818 23.269 1.00 58.09 93 GLY A C 1
ATOM 714 O O . GLY A 1 93 ? -23.631 2.797 22.710 1.00 58.09 93 GLY A O 1
ATOM 715 N N . PRO A 1 94 ? -25.293 3.881 23.777 1.00 48.34 94 PRO A N 1
ATOM 716 C CA . PRO A 1 94 ? -26.259 2.811 23.552 1.00 48.34 94 PRO A CA 1
ATOM 717 C C . PRO A 1 94 ? -26.388 2.626 22.041 1.00 48.34 94 PRO A C 1
ATOM 719 O O . PRO A 1 94 ? -26.890 3.508 21.349 1.00 48.34 94 PRO A O 1
ATOM 722 N N . GLY A 1 95 ? -25.828 1.531 21.520 1.00 60.41 95 GLY A N 1
ATOM 723 C CA . GLY A 1 95 ? -25.765 1.304 20.085 1.00 60.41 95 GLY A CA 1
ATOM 724 C C . GLY A 1 95 ? -27.172 1.383 19.510 1.00 60.41 95 GLY A C 1
ATOM 725 O O . GLY A 1 95 ? -28.071 0.688 19.992 1.00 60.41 95 GLY A O 1
ATOM 726 N N . GLU A 1 96 ? -27.379 2.238 18.509 1.00 58.66 96 GLU A N 1
ATOM 727 C CA . GLU A 1 96 ? -28.649 2.268 17.795 1.00 58.66 96 GLU A CA 1
ATOM 728 C C . GLU A 1 96 ? -28.917 0.868 17.246 1.00 58.66 96 GLU A C 1
ATOM 730 O O . GLU A 1 96 ? -28.123 0.314 16.474 1.00 58.66 96 GLU A O 1
ATOM 735 N N . ARG A 1 97 ? -30.030 0.265 17.680 1.00 72.25 97 ARG A N 1
ATOM 736 C CA . ARG A 1 97 ? -30.475 -1.011 17.130 1.00 72.25 97 ARG A CA 1
ATOM 737 C C . ARG A 1 97 ? -30.834 -0.781 15.674 1.00 72.25 97 ARG A C 1
ATOM 739 O O . ARG A 1 97 ? -31.897 -0.262 15.357 1.00 72.25 97 ARG A O 1
ATOM 746 N N . ARG A 1 98 ? -29.930 -1.188 14.796 1.00 72.06 98 ARG A N 1
ATOM 747 C CA . ARG A 1 98 ? -30.136 -1.206 13.355 1.00 72.06 98 ARG A CA 1
ATOM 748 C C . ARG A 1 98 ? -30.297 -2.640 12.884 1.00 72.06 98 ARG A C 1
ATOM 750 O O . ARG A 1 98 ? -29.706 -3.555 13.459 1.00 72.06 98 ARG A O 1
ATOM 757 N N . LEU A 1 99 ? -31.070 -2.825 11.819 1.00 78.25 99 LEU A N 1
ATOM 758 C CA . LEU A 1 99 ? -31.055 -4.080 11.077 1.00 78.25 99 LEU A CA 1
ATOM 759 C C . LEU A 1 99 ? -29.619 -4.337 10.613 1.00 78.25 99 LEU A C 1
ATOM 761 O O . LEU A 1 99 ? -28.979 -3.464 10.025 1.00 78.25 99 LEU A O 1
ATOM 765 N N . ALA A 1 100 ? -29.100 -5.513 10.942 1.00 80.25 100 ALA A N 1
ATOM 766 C CA . ALA A 1 100 ? -27.741 -5.909 10.625 1.00 80.25 100 ALA A CA 1
ATOM 767 C C . ALA A 1 100 ? -27.763 -7.286 9.971 1.00 80.25 100 ALA A C 1
ATOM 769 O O . ALA A 1 100 ? -28.472 -8.186 10.422 1.00 80.25 100 ALA A O 1
ATOM 770 N N . ASP A 1 101 ? -26.971 -7.441 8.915 1.00 85.75 101 ASP A N 1
ATOM 771 C CA . ASP A 1 101 ? -26.740 -8.739 8.301 1.00 85.75 101 ASP A CA 1
ATOM 772 C C . ASP A 1 101 ? -25.797 -9.550 9.199 1.00 85.75 101 ASP A C 1
ATOM 774 O O . ASP A 1 101 ? -24.604 -9.256 9.330 1.00 85.75 101 ASP A O 1
ATOM 778 N N . ILE A 1 102 ? -26.363 -10.568 9.845 1.00 87.00 102 ILE A N 1
ATOM 779 C CA . ILE A 1 102 ? -25.646 -11.467 10.749 1.00 87.00 102 ILE A CA 1
ATOM 780 C C . ILE A 1 102 ? -24.540 -12.214 9.997 1.00 87.00 102 ILE A C 1
ATOM 782 O O . ILE A 1 102 ? -23.450 -12.387 10.541 1.00 87.00 102 ILE A O 1
ATOM 786 N N . ASN A 1 103 ? -24.772 -12.605 8.741 1.00 86.75 103 ASN A N 1
ATOM 787 C CA . ASN A 1 103 ? -23.773 -13.323 7.952 1.00 86.75 103 ASN A CA 1
ATOM 788 C C . ASN A 1 103 ? -22.567 -12.428 7.665 1.00 86.75 103 ASN A C 1
ATOM 790 O O . ASN A 1 103 ? -21.427 -12.870 7.806 1.00 86.75 103 ASN A O 1
ATOM 794 N N . ALA A 1 104 ? -22.808 -11.159 7.327 1.00 75.62 104 ALA A N 1
ATOM 795 C CA . ALA A 1 104 ? -21.739 -10.187 7.113 1.00 75.62 104 ALA A CA 1
ATOM 796 C C . ALA A 1 104 ? -20.909 -9.955 8.391 1.00 75.62 104 ALA A C 1
ATOM 798 O O . ALA A 1 104 ? -19.680 -9.962 8.338 1.00 75.62 104 ALA A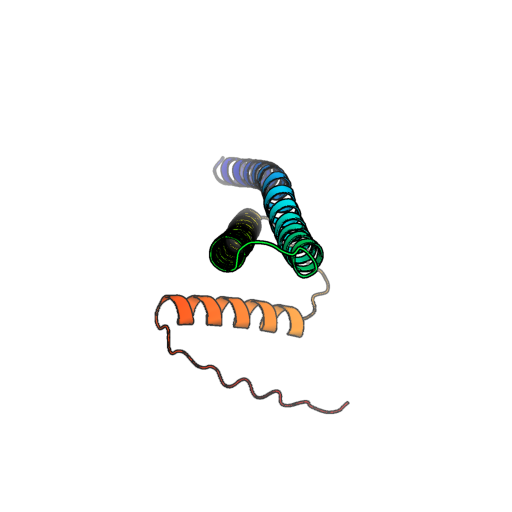 O 1
ATOM 799 N N . LEU A 1 105 ? -21.572 -9.826 9.545 1.00 80.94 105 LEU A N 1
ATOM 800 C CA . LEU A 1 105 ? -20.930 -9.662 10.857 1.00 80.94 105 LEU A CA 1
ATOM 801 C C . LEU A 1 105 ? -20.069 -10.866 11.254 1.00 80.94 105 LEU A C 1
ATOM 803 O O . LEU A 1 105 ? -18.939 -10.705 11.722 1.00 80.94 105 LEU A O 1
ATOM 807 N N . VAL A 1 106 ? -20.593 -12.075 11.058 1.00 85.00 106 VAL A N 1
ATOM 808 C CA . VAL A 1 106 ? -19.871 -13.322 11.335 1.00 85.00 106 VAL A CA 1
ATOM 809 C C . VAL A 1 106 ? -18.660 -13.446 10.414 1.00 85.00 106 VAL A C 1
ATOM 811 O O . VAL A 1 106 ? -17.580 -13.803 10.881 1.00 85.00 106 VAL A O 1
ATOM 814 N N . GLN A 1 107 ? -18.799 -13.087 9.136 1.00 81.06 107 GLN A N 1
ATOM 815 C CA . GLN A 1 107 ? -17.700 -13.121 8.173 1.00 81.06 107 GLN A CA 1
ATOM 816 C C . GLN A 1 107 ? -16.592 -12.113 8.519 1.00 81.06 107 GLN A C 1
ATOM 818 O O . GLN A 1 107 ? -15.413 -12.464 8.474 1.00 81.06 107 GLN A O 1
ATOM 823 N N . GLU A 1 108 ? -16.950 -10.879 8.895 1.00 73.88 108 GLU A N 1
ATOM 824 C CA . GLU A 1 108 ? -15.991 -9.855 9.335 1.00 73.88 108 GLU A CA 1
ATOM 825 C C . GLU A 1 108 ? -15.250 -10.307 10.602 1.00 73.88 108 GLU A C 1
ATOM 827 O O . GLU A 1 108 ? -14.021 -10.235 10.664 1.00 73.88 108 GLU A O 1
ATOM 832 N N . SER A 1 109 ? -15.979 -10.869 11.569 1.00 80.19 109 SER A N 1
ATOM 833 C CA . SER A 1 109 ? -15.413 -11.372 12.827 1.00 80.19 109 SER A CA 1
ATOM 834 C C . SER A 1 109 ? -14.481 -12.571 12.614 1.00 80.19 109 SER A C 1
ATOM 836 O O . SER A 1 109 ? -13.402 -12.630 13.203 1.00 80.19 109 SER A O 1
ATOM 838 N N . LEU A 1 110 ? -14.857 -13.503 11.731 1.00 83.00 110 LEU A N 1
ATOM 839 C CA . LEU A 1 110 ? -14.022 -14.643 11.335 1.00 83.00 110 LEU A CA 1
ATOM 840 C C . LEU A 1 110 ? -12.732 -14.192 10.654 1.00 83.00 110 LEU A C 1
ATOM 842 O O . LEU A 1 110 ? -11.669 -14.726 10.963 1.00 83.00 110 LEU A O 1
ATOM 846 N N . ASN A 1 111 ? -12.809 -13.204 9.759 1.00 79.00 111 ASN A N 1
ATOM 847 C CA . ASN A 1 111 ? -11.625 -12.641 9.114 1.00 79.00 111 ASN A CA 1
ATOM 848 C C . ASN A 1 111 ? -10.691 -11.998 10.147 1.00 79.00 111 ASN A C 1
ATOM 850 O O . ASN A 1 111 ? -9.485 -12.240 10.111 1.00 79.00 111 ASN A O 1
ATOM 854 N N . LEU A 1 112 ? -11.237 -11.233 11.098 1.00 79.75 112 LEU A N 1
ATOM 855 C CA . LEU A 1 112 ? -10.449 -10.619 12.168 1.00 79.75 112 LEU A CA 1
ATOM 856 C C . LEU A 1 112 ? -9.737 -11.676 13.026 1.00 79.75 112 LEU A C 1
ATOM 858 O O . LEU A 1 112 ? -8.527 -11.591 13.238 1.00 79.75 112 LEU A O 1
ATOM 862 N N . ALA A 1 113 ? -10.473 -12.701 13.465 1.00 78.88 113 ALA A N 1
ATOM 863 C CA . ALA A 1 113 ? -9.928 -13.804 14.252 1.00 78.88 113 ALA A CA 1
ATOM 864 C C . ALA A 1 113 ? -8.871 -14.601 13.470 1.00 78.88 113 ALA A C 1
ATOM 866 O O . ALA A 1 113 ? -7.833 -14.959 14.021 1.00 78.88 113 ALA A O 1
ATOM 867 N N . TYR A 1 114 ? -9.095 -14.832 12.174 1.00 79.19 114 TYR A N 1
ATOM 868 C CA . TYR A 1 114 ? -8.143 -15.512 11.298 1.00 79.19 114 TYR A CA 1
ATOM 869 C C . TYR A 1 114 ? -6.837 -14.726 11.143 1.00 79.19 114 TYR A C 1
ATOM 871 O O . TYR A 1 114 ? -5.752 -15.304 11.229 1.00 79.19 114 TYR A O 1
ATOM 879 N N . HIS A 1 115 ? -6.922 -13.407 10.959 1.00 76.62 115 HIS A N 1
ATOM 880 C CA . HIS A 1 115 ? -5.744 -12.546 10.887 1.00 76.62 115 HIS A CA 1
ATOM 881 C C . HIS A 1 115 ? -4.981 -12.491 12.214 1.00 76.62 115 HIS A C 1
ATOM 883 O O . HIS A 1 115 ? -3.753 -12.566 12.194 1.00 76.62 115 HIS A O 1
ATOM 889 N N . GLY A 1 116 ? -5.685 -12.429 13.350 1.00 75.94 116 GLY A N 1
ATOM 890 C CA . GLY A 1 116 ? -5.069 -12.533 14.676 1.00 75.94 116 GLY A CA 1
ATOM 891 C C . GLY A 1 116 ? -4.336 -13.863 14.866 1.00 75.94 116 GLY A C 1
ATOM 892 O O . GLY A 1 116 ? -3.153 -13.878 15.194 1.00 75.94 116 GLY A O 1
ATOM 893 N N . ALA A 1 117 ? -4.996 -14.978 14.543 1.00 77.31 117 ALA A N 1
ATOM 894 C CA . ALA A 1 117 ? -4.409 -16.312 14.638 1.00 77.31 117 ALA A CA 1
ATOM 895 C C . ALA A 1 117 ? -3.186 -16.492 13.722 1.00 77.31 117 ALA A C 1
ATOM 897 O O . ALA A 1 117 ? -2.214 -17.130 14.121 1.00 77.31 117 ALA A O 1
ATOM 898 N N . ARG A 1 118 ? -3.187 -15.907 12.514 1.00 75.81 118 ARG A N 1
ATOM 899 C CA . ARG A 1 118 ? -2.022 -15.948 11.611 1.00 75.81 118 ARG A CA 1
ATOM 900 C C . ARG A 1 118 ? -0.859 -15.065 12.045 1.00 75.81 118 ARG A C 1
ATOM 902 O O . ARG A 1 118 ? 0.277 -15.388 11.706 1.00 75.81 118 ARG A O 1
ATOM 909 N N . ALA A 1 119 ? -1.123 -13.971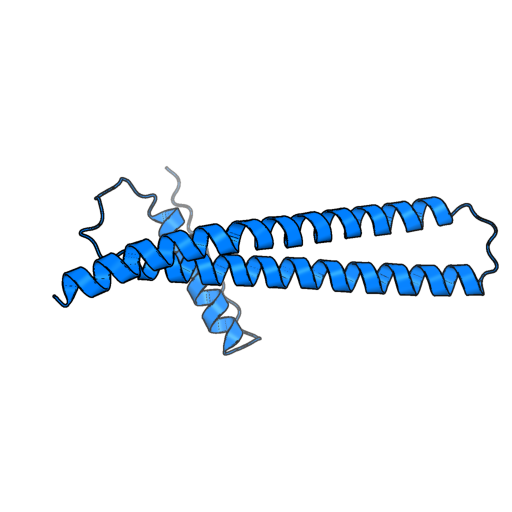 12.755 1.00 73.81 119 ALA A N 1
ATOM 910 C CA . ALA A 1 119 ? -0.067 -13.136 13.319 1.00 73.81 119 ALA A CA 1
ATOM 911 C C . ALA A 1 119 ? 0.708 -13.875 14.424 1.00 73.81 119 ALA A C 1
ATOM 913 O O . ALA A 1 119 ? 1.905 -13.653 14.579 1.00 73.81 119 ALA A O 1
ATOM 914 N N . GLU A 1 120 ? 0.039 -14.775 15.151 1.00 71.31 120 GLU A N 1
ATOM 915 C CA . GLU A 1 120 ? 0.636 -15.589 16.216 1.00 71.31 120 GLU A CA 1
ATOM 916 C C . GLU A 1 120 ? 1.188 -16.936 15.702 1.00 71.31 120 GLU A C 1
ATOM 918 O O . GLU A 1 120 ? 2.216 -17.415 16.178 1.00 71.31 120 GLU A O 1
ATOM 923 N N . LYS A 1 121 ? 0.545 -17.538 14.689 1.00 74.38 121 LYS A N 1
ATOM 924 C CA . LYS A 1 121 ? 0.994 -18.759 13.997 1.00 74.38 121 LYS A CA 1
ATOM 925 C C . LYS A 1 121 ? 0.856 -18.623 12.481 1.00 74.38 121 LYS A C 1
ATOM 927 O O . LYS A 1 121 ? -0.228 -18.790 11.921 1.00 74.38 121 LYS A O 1
ATOM 932 N N . SER A 1 122 ? 1.980 -18.421 11.799 1.00 71.00 122 SER A N 1
ATOM 933 C CA . SER A 1 122 ? 2.062 -18.212 10.344 1.00 71.00 122 SER A CA 1
ATOM 934 C C . SER A 1 122 ? 1.403 -19.313 9.494 1.00 71.00 122 SER A C 1
ATOM 936 O O . SER A 1 122 ? 0.821 -18.992 8.451 1.00 71.00 122 SER A O 1
ATOM 938 N N . ASP A 1 123 ? 1.422 -20.568 9.966 1.00 73.44 123 ASP A N 1
ATOM 939 C CA . ASP A 1 123 ? 0.889 -21.763 9.282 1.00 73.44 123 ASP A CA 1
ATOM 940 C C . ASP A 1 123 ? -0.591 -22.075 9.577 1.00 73.44 123 ASP A C 1
ATOM 942 O O . ASP A 1 123 ? -1.106 -23.131 9.198 1.00 73.44 123 ASP A O 1
ATOM 946 N N . PHE A 1 124 ? -1.313 -21.177 10.254 1.00 72.94 124 PHE A N 1
ATOM 947 C CA . PHE A 1 124 ? -2.719 -21.400 10.583 1.00 72.94 124 PHE A CA 1
ATOM 948 C C . PHE A 1 124 ? -3.608 -21.476 9.321 1.00 72.94 124 PHE A C 1
ATOM 950 O O . PHE A 1 124 ? -3.824 -20.488 8.609 1.00 72.94 124 PHE A O 1
ATOM 957 N N . LYS A 1 125 ? -4.167 -22.664 9.053 1.00 59.84 125 LYS A N 1
ATOM 958 C CA . LYS A 1 125 ? -5.146 -22.923 7.983 1.00 59.84 125 LYS A CA 1
ATOM 959 C C . LYS A 1 125 ? -6.528 -23.146 8.594 1.00 59.84 125 LYS A C 1
ATOM 961 O O . LYS A 1 125 ? -6.713 -24.087 9.359 1.00 59.84 125 LYS A O 1
ATOM 966 N N . SER A 1 126 ? -7.508 -22.318 8.230 1.00 61.22 126 SER A N 1
ATOM 967 C CA . SER A 1 126 ? -8.914 -22.545 8.576 1.00 61.22 126 SER A CA 1
ATOM 968 C C . SER A 1 126 ? -9.646 -23.154 7.375 1.00 61.22 126 SER A C 1
ATOM 970 O O . SER A 1 126 ? -9.548 -22.669 6.250 1.00 61.22 126 SER A O 1
ATOM 972 N N . CYS A 1 127 ? -10.364 -24.256 7.594 1.00 49.25 127 CYS A N 1
ATOM 973 C CA . CYS A 1 127 ? -11.247 -24.846 6.592 1.00 49.25 127 CYS A CA 1
ATOM 974 C C . CYS A 1 127 ? -12.674 -24.381 6.897 1.00 49.25 127 CYS A C 1
ATOM 976 O O . CYS A 1 127 ? -13.331 -24.930 7.778 1.00 49.25 127 CYS A O 1
ATOM 978 N N . SER A 1 128 ? -13.142 -23.334 6.215 1.00 57.53 128 SER A N 1
ATOM 979 C CA . SER A 1 128 ? -14.537 -22.898 6.327 1.00 57.53 128 SER A CA 1
ATOM 980 C C . SER A 1 128 ? -15.394 -23.716 5.362 1.00 57.53 128 SER A C 1
ATOM 982 O O . SER A 1 128 ? -15.319 -23.535 4.146 1.00 57.53 128 SER A O 1
ATOM 984 N N . ARG A 1 129 ? -16.193 -24.651 5.889 1.00 52.47 129 ARG A N 1
ATOM 985 C CA . ARG A 1 129 ? -17.255 -25.308 5.116 1.00 52.47 129 ARG A CA 1
ATOM 986 C C . ARG A 1 129 ? -18.508 -24.447 5.199 1.00 52.47 129 ARG A C 1
ATOM 988 O O . ARG A 1 129 ? -19.097 -24.319 6.267 1.00 52.47 129 ARG A O 1
ATOM 995 N N . ARG A 1 130 ? -18.938 -23.889 4.066 1.00 57.28 130 ARG A N 1
ATOM 996 C CA . ARG A 1 130 ? -20.275 -23.298 3.949 1.00 57.28 130 ARG A CA 1
ATOM 997 C C . ARG A 1 130 ? -21.276 -24.428 3.759 1.00 57.28 130 ARG A C 1
ATOM 999 O O . ARG A 1 130 ? -21.327 -25.034 2.695 1.00 57.28 130 ARG A O 1
ATOM 1006 N N . THR A 1 131 ? -22.069 -24.720 4.780 1.00 51.50 131 THR A N 1
ATOM 1007 C CA . THR A 1 131 ? -23.309 -25.474 4.599 1.00 51.50 131 THR A CA 1
ATOM 1008 C C . THR A 1 131 ? -24.347 -24.497 4.066 1.00 51.50 131 THR A C 1
ATOM 1010 O O . THR A 1 131 ? -24.959 -23.754 4.829 1.00 51.50 131 THR A O 1
ATOM 1013 N N . SER A 1 132 ? -24.496 -24.429 2.746 1.00 49.59 132 SER A N 1
ATOM 1014 C CA . SER A 1 132 ? -25.624 -23.736 2.130 1.00 49.59 132 SER A CA 1
ATOM 1015 C C . SER A 1 132 ? -26.889 -24.534 2.436 1.00 49.59 132 SER A C 1
ATOM 1017 O O . SER A 1 132 ? -27.104 -25.592 1.848 1.00 49.59 132 SER A O 1
ATOM 1019 N N . THR A 1 133 ? -27.708 -24.068 3.373 1.00 44.16 133 THR A N 1
ATOM 1020 C CA . THR A 1 133 ? -29.111 -24.487 3.447 1.00 44.16 133 THR A CA 1
ATOM 1021 C C . THR A 1 133 ? -29.842 -23.848 2.265 1.00 44.16 133 THR A C 1
ATOM 1023 O O . THR A 1 133 ? -29.866 -22.616 2.200 1.00 44.16 133 THR A O 1
ATOM 1026 N N . PRO A 1 134 ? -30.381 -24.629 1.312 1.00 47.94 134 PRO A N 1
ATOM 1027 C CA . PRO A 1 134 ? -31.161 -24.072 0.220 1.00 47.94 134 PRO A CA 1
ATOM 1028 C C . PRO A 1 134 ? -32.527 -23.647 0.772 1.00 47.94 134 PRO A C 1
ATOM 1030 O O . PRO A 1 134 ? -33.229 -24.459 1.375 1.00 47.94 134 PRO A O 1
ATOM 1033 N N . THR A 1 135 ? -32.864 -22.371 0.610 1.00 44.09 135 THR A N 1
ATOM 1034 C CA . THR A 1 135 ? -34.256 -21.893 0.574 1.00 44.09 135 THR A CA 1
ATOM 1035 C C . THR A 1 135 ? -34.763 -21.954 -0.849 1.00 44.09 135 THR A C 1
ATOM 1037 O O . THR A 1 135 ? -33.996 -21.496 -1.727 1.00 44.09 135 THR A O 1
#

Radius of gyration: 22.54 Å; chains: 1; bounding box: 57×39×64 Å

Sequence (135 aa):
MQTEKLASLGQLTAGIAHEIKNPLNFVNNFAALSAELTEELNEALKPAELIDKICTEVDELTALLKSNLEKVVQHGKRADSIVKNMLLHSREGPGERRLADINALVQESLNLAYHGARAEKSDFKSCSRRTSTPT